Protein AF-A0A8S3FIZ2-F1 (afdb_monomer)

Secondary structure (DSSP, 8-state):
-------------------------------HHHHHHHHHHGGGTT-TTSTTHHHHHHHHHHHHHHHHHHHHT------SSSTTTTS----TT-TT-TTT-

pLDDT: mean 83.31, std 17.03, range [41.78, 97.31]

InterPro domains:
  IPR029063 S-adenosyl-L-methionine-dependent methyltransferase superfamily [G3DSA:3.40.50.150] (16-101)
  IPR029063 S-adenosyl-L-methionine-dependent methyltransferase superfamily [SSF53335] (24-100)

Mean predicted aligned error: 12.45 Å

Radius of gyration: 24.21 Å; Cα contacts (8 Å, |Δi|>4): 35; chains: 1; bounding box: 73×24×52 Å

Solvent-accessible surface area (backbone atoms only — not comparable to full-atom values): 7037 Å² total; per-residue (Å²): 141,86,86,81,84,80,78,79,79,72,84,75,78,80,76,74,84,74,81,79,78,75,82,79,75,90,69,77,93,72,57,69,70,60,54,52,53,52,61,75,48,50,89,42,51,83,34,70,88,46,97,34,21,67,64,55,60,44,44,78,55,50,51,58,52,54,40,52,60,52,44,77,78,44,95,67,81,92,38,90,89,52,63,62,74,92,57,94,78,85,72,88,83,48,82,82,33,84,89,79,115

Organism: NCBI:txid392030

Foldseek 3Di:
DDDDDPPPPDDDPDDDPPPPPDPDDPDDPDDPVVVVVLVVCLVCCPVCPDPCVVVLVCLVPVLVVVLVVVVVVDPDDQDPVQSCVVDDDDDDPCRNVSNPD

Sequence (101 aa):
MSILSYRFFRCIPRLRSITLSSRQSSTSSIDPAEINRFRQLSSAWWNETGEYAALHSLNQLRIPFIREQLLQSSSKTNDPIKPLKDFQLLDIGCGGGILTE

Nearest PDB structures (foldseek):
  5dpm-assembly1_A  TM=8.953E-01  e=1.069E-01  Escherichia coli HS

Structure (mmCIF, N/CA/C/O backbone):
data_AF-A0A8S3FIZ2-F1
#
_entry.id   AF-A0A8S3FIZ2-F1
#
loop_
_atom_site.group_PDB
_atom_site.id
_atom_site.type_symbol
_atom_site.label_atom_id
_atom_site.label_alt_id
_atom_site.label_comp_id
_atom_site.label_asym_id
_atom_site.label_entity_id
_atom_site.label_seq_id
_atom_site.pdbx_PDB_ins_code
_atom_site.Cartn_x
_atom_site.Cartn_y
_atom_site.Cartn_z
_atom_site.occupancy
_atom_site.B_iso_or_equiv
_atom_site.auth_seq_id
_atom_site.auth_comp_id
_atom_site.auth_asym_id
_atom_site.auth_atom_id
_atom_site.pdbx_PDB_model_num
ATOM 1 N N . MET A 1 1 ? -56.774 -1.588 33.282 1.00 46.12 1 MET A N 1
ATOM 2 C CA . MET A 1 1 ? -57.438 -0.856 32.183 1.00 46.12 1 MET A CA 1
ATOM 3 C C . MET A 1 1 ? -56.985 0.593 32.230 1.00 46.12 1 MET A C 1
ATOM 5 O O . MET A 1 1 ? -57.406 1.291 33.135 1.00 46.12 1 MET A O 1
ATOM 9 N N . SER A 1 2 ? -56.103 1.031 31.334 1.00 41.78 2 SER A N 1
ATOM 10 C CA . SER A 1 2 ? -56.228 2.333 30.665 1.00 41.78 2 SER A CA 1
ATOM 11 C C . SER A 1 2 ? -55.104 2.470 29.646 1.00 41.78 2 SER A C 1
ATOM 13 O O . SER A 1 2 ? -53.948 2.154 29.913 1.00 41.78 2 SER A O 1
ATOM 15 N N . ILE A 1 3 ? -55.509 2.865 28.453 1.00 52.66 3 ILE A N 1
ATOM 16 C CA . ILE A 1 3 ? -54.741 2.946 27.222 1.00 52.66 3 ILE A CA 1
ATOM 17 C C . ILE A 1 3 ? -54.314 4.406 27.099 1.00 52.66 3 ILE A C 1
ATOM 19 O O . ILE A 1 3 ? -55.178 5.276 27.109 1.00 52.66 3 ILE A O 1
ATOM 23 N N . LEU A 1 4 ? -53.025 4.689 26.929 1.00 43.16 4 LEU A N 1
ATOM 24 C CA . LEU A 1 4 ? -52.581 5.979 26.394 1.00 43.16 4 LEU A CA 1
ATOM 25 C C . LEU A 1 4 ? -51.608 5.727 25.246 1.00 43.16 4 LEU A C 1
ATOM 27 O O . LEU A 1 4 ? -50.392 5.645 25.376 1.00 43.16 4 LEU A O 1
ATOM 31 N N . SER A 1 5 ? -52.250 5.542 24.095 1.00 54.47 5 SER A N 1
ATOM 32 C CA . SER A 1 5 ? -51.688 5.564 22.757 1.00 54.47 5 SER A CA 1
ATOM 33 C C . SER A 1 5 ? -51.075 6.939 22.481 1.00 54.47 5 SER A C 1
ATOM 35 O O . S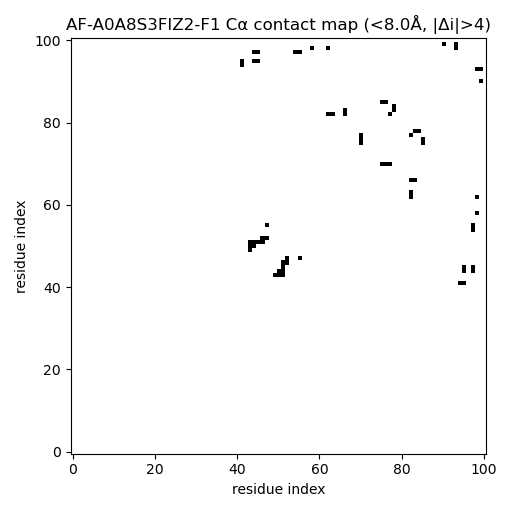ER A 1 5 ? -51.794 7.883 22.161 1.00 54.47 5 SER A O 1
ATOM 37 N N . TYR A 1 6 ? -49.749 7.035 22.507 1.00 42.97 6 TYR A N 1
ATOM 38 C CA . TYR A 1 6 ? -49.030 8.126 21.855 1.00 42.97 6 TYR A CA 1
ATOM 39 C C . TYR A 1 6 ? -48.580 7.667 20.468 1.00 42.97 6 TYR A C 1
ATOM 41 O O . TYR A 1 6 ? -47.439 7.275 20.238 1.00 42.97 6 TYR A O 1
ATOM 49 N N . ARG A 1 7 ? -49.515 7.711 19.513 1.00 52.88 7 ARG A N 1
ATOM 50 C CA . ARG A 1 7 ? -49.179 7.704 18.087 1.00 52.88 7 ARG A CA 1
ATOM 51 C C . ARG A 1 7 ? -48.574 9.061 17.746 1.00 52.88 7 ARG A C 1
ATOM 53 O O . ARG A 1 7 ? -49.286 10.023 17.473 1.00 52.88 7 ARG A O 1
ATOM 60 N N . PHE A 1 8 ? -47.249 9.124 17.746 1.00 44.72 8 PHE A N 1
ATOM 61 C CA . PHE A 1 8 ? -46.507 10.200 17.104 1.00 44.72 8 PHE A CA 1
ATOM 62 C C . PHE A 1 8 ? -46.708 10.080 15.583 1.00 44.72 8 PHE A C 1
ATOM 64 O O . PHE A 1 8 ? -45.948 9.410 14.887 1.00 44.72 8 PHE A O 1
ATOM 71 N N . PHE A 1 9 ? -47.755 10.708 15.046 1.00 50.06 9 PHE A N 1
ATOM 72 C CA . PHE A 1 9 ? -47.824 10.996 13.614 1.00 50.06 9 PHE A CA 1
ATOM 73 C C . PHE A 1 9 ? -46.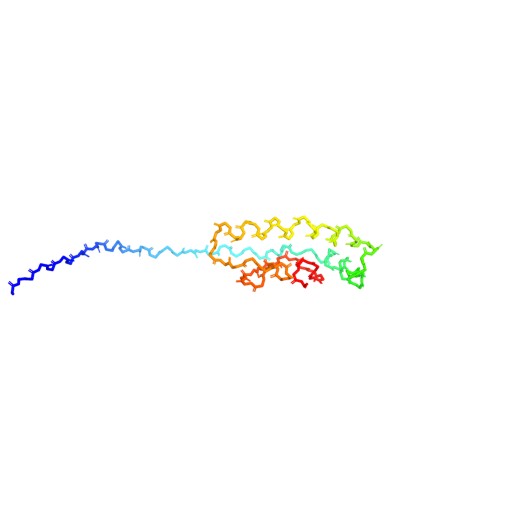803 12.094 13.310 1.00 50.06 9 PHE A C 1
ATOM 75 O O . PHE A 1 9 ? -47.104 13.285 13.308 1.00 50.06 9 PHE A O 1
ATOM 82 N N . ARG A 1 10 ? -45.554 11.689 13.072 1.00 46.47 10 ARG A N 1
ATOM 83 C CA . ARG A 1 10 ? -44.583 12.544 12.395 1.00 46.47 10 ARG A CA 1
ATOM 84 C C . ARG A 1 10 ? -45.056 12.702 10.952 1.00 46.47 10 ARG A C 1
ATOM 86 O O . ARG A 1 10 ? -45.092 11.736 10.197 1.00 46.47 10 ARG A O 1
ATOM 93 N N . CYS A 1 11 ? -45.442 13.922 10.596 1.00 45.28 11 CYS A N 1
ATOM 94 C CA . CYS A 1 11 ? -45.637 14.353 9.219 1.00 45.28 11 CYS A CA 1
ATOM 95 C C . CYS A 1 11 ? -44.369 14.001 8.420 1.00 45.28 11 CYS A C 1
ATOM 97 O O . CYS A 1 11 ? -43.305 14.562 8.678 1.00 45.28 11 CYS A O 1
ATOM 99 N N . ILE A 1 12 ? -44.455 13.022 7.516 1.00 58.06 12 ILE A N 1
ATOM 100 C CA . ILE A 1 12 ? -43.380 12.706 6.571 1.00 58.06 12 ILE A CA 1
ATOM 101 C C . ILE A 1 12 ?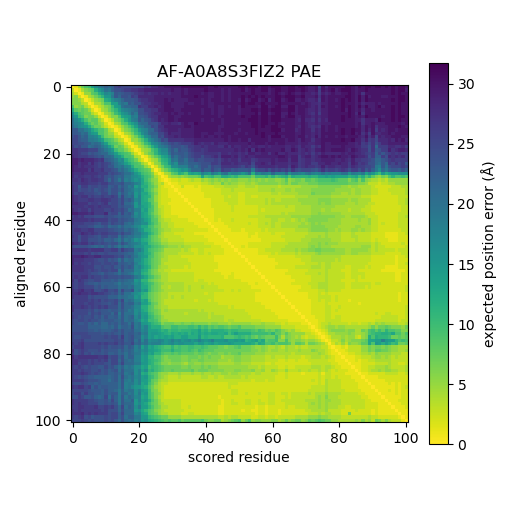 -43.510 13.734 5.442 1.00 58.06 12 ILE A C 1
ATOM 103 O O . ILE A 1 12 ? -44.497 13.675 4.703 1.00 58.06 12 ILE A O 1
ATOM 107 N N . PRO A 1 13 ? -42.577 14.688 5.274 1.00 53.12 13 PRO A N 1
ATOM 108 C CA . PRO A 1 13 ? -42.621 15.553 4.112 1.00 53.12 13 PRO A CA 1
ATOM 109 C C . PRO A 1 13 ? -42.376 14.681 2.879 1.00 53.12 13 PRO A C 1
ATOM 111 O O . PRO A 1 13 ? -41.394 13.943 2.797 1.00 53.12 13 PRO A O 1
ATOM 114 N N . ARG A 1 14 ? -43.307 14.740 1.926 1.00 61.91 14 ARG A N 1
ATOM 115 C CA . ARG A 1 14 ? -43.200 14.105 0.611 1.00 61.91 14 ARG A CA 1
ATOM 116 C C . ARG A 1 14 ? -41.910 14.591 -0.049 1.00 61.91 14 ARG A C 1
ATOM 118 O O . ARG A 1 14 ? -41.849 15.731 -0.508 1.00 61.91 14 ARG A O 1
ATOM 125 N N . LEU A 1 15 ? -40.882 13.742 -0.070 1.00 62.69 15 LEU A N 1
ATOM 126 C CA . LEU A 1 15 ? -39.636 14.017 -0.777 1.00 62.69 15 LEU A CA 1
ATOM 127 C C . LEU A 1 15 ? -39.983 14.264 -2.249 1.00 62.69 15 LEU A C 1
ATOM 129 O O . LEU A 1 15 ? -40.493 13.380 -2.939 1.00 62.69 15 LEU A O 1
ATOM 133 N N . ARG A 1 16 ? -39.756 15.494 -2.722 1.00 56.78 16 ARG A N 1
ATOM 134 C CA . ARG A 1 16 ? -39.733 15.776 -4.158 1.00 56.78 16 ARG A CA 1
ATOM 135 C C . ARG A 1 16 ? -38.613 14.925 -4.745 1.00 56.78 16 ARG A C 1
ATOM 137 O O . ARG A 1 16 ? -37.485 15.000 -4.267 1.00 56.78 16 ARG A O 1
ATOM 144 N N . SER A 1 17 ? -38.935 14.110 -5.747 1.00 62.97 17 SER A N 1
ATOM 145 C CA . SER A 1 17 ? -37.928 13.413 -6.541 1.00 62.97 17 SER A CA 1
ATOM 146 C C . SER A 1 17 ? -37.034 14.474 -7.179 1.00 62.97 17 SER A C 1
ATOM 148 O O . SER A 1 17 ? -37.460 15.208 -8.069 1.00 62.97 17 SER A O 1
ATOM 150 N N . ILE A 1 18 ? -35.828 14.633 -6.637 1.00 65.56 18 ILE A N 1
ATOM 151 C CA . ILE A 1 18 ? -34.775 15.405 -7.278 1.00 65.56 18 ILE A CA 1
ATOM 152 C C . ILE A 1 18 ? -34.206 14.460 -8.327 1.00 65.56 18 ILE A C 1
ATOM 154 O O . ILE A 1 18 ? -33.496 13.512 -7.992 1.00 65.56 18 ILE A O 1
ATOM 158 N N . THR A 1 19 ? -34.553 14.681 -9.591 1.00 62.94 19 THR A N 1
ATOM 159 C CA . THR A 1 19 ? -33.893 14.009 -10.708 1.00 62.94 19 THR A CA 1
ATOM 160 C C . THR A 1 19 ? -32.454 14.520 -10.750 1.00 62.94 19 THR A C 1
ATOM 162 O O . THR A 1 19 ? -32.163 15.564 -11.331 1.00 62.94 19 THR A O 1
ATOM 165 N N . LEU A 1 20 ? -31.548 13.826 -10.060 1.00 64.62 20 LEU A N 1
ATOM 166 C CA . LEU A 1 20 ? -30.111 14.049 -10.170 1.00 64.62 20 LEU A CA 1
ATOM 167 C C . LEU A 1 20 ? -29.696 13.637 -11.583 1.00 64.62 20 LEU A C 1
ATOM 169 O O . LEU A 1 20 ? -29.432 12.470 -11.854 1.00 64.62 20 LEU A O 1
ATOM 173 N N . SER A 1 21 ? -29.673 14.600 -12.502 1.00 65.06 21 SER A N 1
ATOM 174 C CA . SER A 1 21 ? -29.014 14.423 -13.791 1.00 65.06 21 SER A CA 1
ATOM 175 C C . SER A 1 21 ? -27.517 14.305 -13.523 1.00 65.06 21 SER A C 1
ATOM 177 O O . SER A 1 21 ? -26.833 15.313 -13.335 1.00 65.06 21 SER A O 1
ATOM 179 N N . SER A 1 22 ? -27.004 13.076 -13.467 1.00 68.38 22 SER A N 1
ATOM 180 C CA . SER A 1 22 ? -25.571 12.823 -13.368 1.00 68.38 22 SER A CA 1
ATOM 181 C C . SER A 1 22 ? -24.885 13.420 -14.595 1.00 68.38 22 SER A C 1
ATOM 183 O O . SER A 1 22 ? -25.073 12.938 -15.712 1.00 68.38 22 SER A O 1
ATOM 185 N N . ARG A 1 23 ? -24.083 14.473 -14.412 1.00 62.22 23 ARG A N 1
ATOM 186 C CA . ARG A 1 23 ? -23.093 14.848 -15.425 1.00 62.22 23 ARG A CA 1
ATOM 187 C C . ARG A 1 23 ? -22.067 13.728 -15.471 1.00 62.22 23 ARG A C 1
ATOM 189 O O . ARG A 1 23 ? -21.235 13.612 -14.578 1.00 62.22 23 ARG A O 1
ATOM 196 N N . GLN A 1 24 ? -22.160 12.887 -16.488 1.00 65.38 24 GLN A N 1
ATOM 197 C CA . GLN A 1 24 ? -21.169 11.859 -16.743 1.00 65.38 24 GLN A CA 1
ATOM 198 C C . GLN A 1 24 ? -20.025 12.521 -17.518 1.00 65.38 24 GLN A C 1
ATOM 200 O O . GLN A 1 24 ? -20.143 12.797 -18.709 1.00 65.38 24 GLN A O 1
ATOM 205 N N . SER A 1 25 ? -18.941 12.866 -16.822 1.00 63.34 25 SER A N 1
ATOM 206 C CA . SER A 1 25 ? -17.700 13.293 -17.466 1.00 63.34 25 SER A CA 1
ATOM 207 C C . SER A 1 25 ? -17.078 12.083 -18.162 1.00 63.34 25 SER A C 1
ATOM 209 O O . SER A 1 25 ? -16.664 11.134 -17.503 1.00 63.34 25 SER A O 1
ATOM 211 N N . SER A 1 26 ? -17.021 12.101 -19.492 1.00 66.56 26 SER A N 1
ATOM 212 C CA . SER A 1 26 ? -16.474 11.019 -20.322 1.00 66.56 26 SER A CA 1
ATOM 213 C C . SER A 1 26 ? -14.939 11.007 -20.401 1.00 66.56 26 SER A C 1
ATOM 215 O O . SER A 1 26 ? -14.371 10.313 -21.240 1.00 66.56 26 SER A O 1
ATOM 217 N N . THR A 1 27 ? -14.252 11.788 -19.566 1.00 78.94 27 THR A N 1
ATOM 218 C CA . THR A 1 27 ? -12.788 11.858 -19.510 1.00 78.94 27 THR A CA 1
ATOM 219 C C . THR A 1 27 ? -12.272 10.984 -18.375 1.00 78.94 27 THR A C 1
ATOM 221 O O . THR A 1 27 ? -12.589 11.226 -17.211 1.00 78.94 27 THR A O 1
ATOM 224 N N . SER A 1 28 ? -11.478 9.973 -18.720 1.00 84.94 28 SER A N 1
ATOM 225 C CA . SER A 1 28 ? -10.792 9.130 -17.741 1.00 84.94 28 SER A CA 1
ATOM 226 C C . SER A 1 28 ? -9.789 9.954 -16.928 1.00 84.94 28 SER A C 1
ATOM 228 O O . SER A 1 28 ? -9.047 10.748 -17.500 1.00 84.94 28 SER A O 1
ATOM 230 N N . SER A 1 29 ? -9.736 9.745 -15.611 1.00 89.62 29 SER A N 1
ATOM 231 C CA . SER A 1 29 ? -8.709 10.314 -14.724 1.00 89.62 29 SER A CA 1
ATOM 232 C C . SER A 1 29 ? -7.423 9.479 -14.685 1.00 89.62 29 SER A C 1
ATOM 234 O O . SER A 1 29 ? -6.585 9.684 -13.814 1.00 89.62 29 SER A O 1
ATOM 236 N N . ILE A 1 30 ? -7.300 8.485 -15.567 1.00 91.69 30 ILE A N 1
ATOM 237 C CA . ILE A 1 30 ? -6.184 7.540 -15.602 1.00 91.69 30 ILE A CA 1
ATOM 238 C C . ILE A 1 30 ? -5.138 8.012 -16.612 1.00 91.69 30 ILE A C 1
ATOM 240 O O . ILE A 1 30 ? -5.466 8.184 -17.787 1.00 91.69 30 ILE A O 1
ATOM 244 N N . ASP A 1 31 ? -3.881 8.112 -16.174 1.00 94.88 31 ASP A N 1
ATOM 245 C CA . ASP A 1 31 ? -2.717 8.271 -17.048 1.00 94.88 31 ASP A CA 1
ATOM 246 C C . ASP A 1 31 ? -2.101 6.892 -17.394 1.00 94.88 31 ASP A C 1
ATOM 248 O O . ASP A 1 31 ? -1.556 6.206 -16.519 1.00 94.88 31 ASP A O 1
ATOM 252 N N . PRO A 1 32 ? -2.151 6.452 -18.668 1.00 95.19 32 PRO A N 1
ATOM 253 C CA . PRO A 1 32 ? -1.545 5.191 -19.091 1.00 95.19 32 PRO A CA 1
ATOM 254 C C . PRO A 1 32 ? -0.024 5.119 -18.881 1.00 95.19 32 PRO A C 1
ATOM 256 O O . PRO A 1 32 ? 0.501 4.025 -18.654 1.00 95.19 32 PRO A O 1
ATOM 259 N N . ALA A 1 33 ? 0.691 6.246 -18.961 1.00 96.56 33 ALA A N 1
ATOM 260 C CA . ALA A 1 33 ? 2.140 6.281 -18.780 1.00 96.56 33 ALA A CA 1
ATOM 261 C C . ALA A 1 33 ? 2.519 5.990 -17.322 1.00 96.56 33 ALA A C 1
ATOM 263 O O . ALA A 1 33 ? 3.452 5.224 -17.062 1.00 96.56 33 ALA A O 1
ATOM 264 N N . GLU A 1 34 ? 1.746 6.529 -16.379 1.00 95.19 34 GLU A N 1
ATOM 265 C CA . GLU A 1 34 ? 1.901 6.269 -14.950 1.00 95.19 34 GLU A CA 1
ATOM 266 C C . GLU A 1 34 ? 1.647 4.791 -14.621 1.00 95.19 34 GLU A C 1
ATOM 268 O O . GLU A 1 34 ? 2.486 4.143 -13.988 1.00 95.19 34 GLU A O 1
ATOM 273 N N . ILE A 1 35 ? 0.554 4.213 -15.137 1.00 95.25 35 ILE A N 1
ATOM 274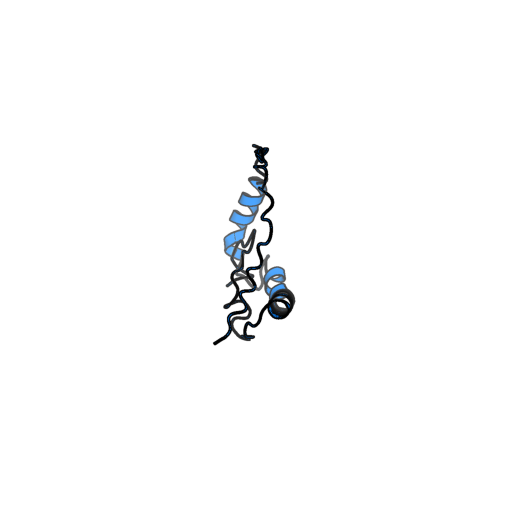 C CA . ILE A 1 35 ? 0.265 2.780 -14.964 1.00 95.25 35 ILE A CA 1
ATOM 275 C C . ILE A 1 35 ? 1.421 1.926 -15.484 1.00 95.25 35 ILE A C 1
ATOM 277 O O . ILE A 1 35 ? 1.838 0.973 -14.823 1.00 95.25 35 ILE A O 1
ATOM 281 N N . ASN A 1 36 ? 1.943 2.243 -16.671 1.00 96.88 36 ASN A N 1
ATOM 282 C CA . ASN A 1 36 ? 3.030 1.469 -17.254 1.00 96.88 36 ASN A CA 1
ATOM 283 C C . ASN A 1 36 ? 4.317 1.566 -16.421 1.00 96.88 36 ASN A C 1
ATOM 285 O O . ASN A 1 36 ? 4.978 0.550 -16.208 1.00 96.88 36 ASN A O 1
ATOM 289 N N . ARG A 1 37 ? 4.639 2.753 -15.891 1.00 94.38 37 ARG A N 1
ATOM 290 C CA . ARG A 1 37 ? 5.779 2.953 -14.987 1.00 94.38 37 ARG A CA 1
ATOM 291 C C . ARG A 1 37 ? 5.670 2.065 -13.746 1.00 94.38 37 ARG A C 1
ATOM 293 O O . ARG A 1 37 ? 6.611 1.340 -13.438 1.00 94.38 37 ARG A O 1
ATOM 300 N N . PHE A 1 38 ? 4.529 2.076 -13.056 1.00 94.88 38 PHE A N 1
ATOM 301 C CA . PHE A 1 38 ? 4.350 1.247 -11.859 1.00 94.88 38 PHE A CA 1
ATOM 302 C C . PHE A 1 38 ? 4.304 -0.248 -12.175 1.00 94.88 38 PHE A C 1
ATOM 304 O O . PHE A 1 38 ? 4.829 -1.045 -11.402 1.00 94.88 38 PHE A O 1
ATOM 311 N N . ARG A 1 39 ? 3.761 -0.638 -13.334 1.00 95.56 39 ARG A N 1
ATOM 312 C CA . ARG A 1 39 ? 3.793 -2.031 -13.801 1.00 95.56 39 ARG A CA 1
ATOM 313 C C . ARG A 1 39 ? 5.220 -2.534 -14.024 1.00 95.56 39 ARG A C 1
ATOM 315 O O . ARG A 1 39 ? 5.508 -3.676 -13.700 1.00 95.56 39 ARG A O 1
ATOM 322 N N . GLN A 1 40 ? 6.114 -1.709 -14.563 1.00 96.75 40 GLN A N 1
ATOM 323 C CA . GLN A 1 40 ? 7.514 -2.100 -14.773 1.00 96.75 40 GLN A CA 1
ATOM 324 C C . GLN A 1 40 ? 8.275 -2.300 -13.456 1.00 96.75 40 GLN A C 1
ATOM 326 O O . GLN A 1 40 ? 9.192 -3.113 -13.398 1.00 96.75 40 GLN A O 1
ATOM 331 N N . LEU A 1 41 ? 7.885 -1.580 -12.402 1.00 94.19 41 LEU A N 1
ATOM 332 C CA . LEU A 1 41 ? 8.530 -1.628 -11.088 1.00 94.19 41 LEU A CA 1
ATOM 333 C C . LEU A 1 41 ? 7.856 -2.606 -10.111 1.00 94.19 41 LEU A C 1
ATOM 335 O O . LEU A 1 41 ? 8.366 -2.815 -9.011 1.00 94.19 41 LEU A O 1
ATOM 339 N N . SER A 1 42 ? 6.729 -3.222 -10.485 1.00 95.44 42 SER A N 1
ATOM 340 C CA . SER A 1 42 ? 5.881 -3.972 -9.550 1.00 95.44 42 SER A CA 1
ATOM 341 C C . SER A 1 42 ? 6.571 -5.185 -8.928 1.00 95.44 42 SER A C 1
ATOM 343 O O . SER A 1 42 ? 6.265 -5.552 -7.797 1.00 95.44 42 SER A O 1
ATOM 345 N N . SER A 1 43 ? 7.537 -5.796 -9.623 1.00 96.31 43 SER A N 1
ATOM 346 C CA . SER A 1 43 ? 8.323 -6.913 -9.081 1.00 96.31 43 SER A CA 1
ATOM 347 C C . SER A 1 43 ? 9.176 -6.517 -7.872 1.00 96.31 43 SER A C 1
ATOM 349 O O . SER A 1 43 ? 9.575 -7.385 -7.103 1.00 96.31 43 SER A O 1
ATOM 351 N N . ALA A 1 44 ? 9.462 -5.225 -7.695 1.00 95.88 44 ALA A N 1
ATOM 352 C CA . ALA A 1 44 ? 10.244 -4.708 -6.579 1.00 95.88 44 ALA A CA 1
ATOM 353 C C . ALA A 1 44 ? 9.386 -4.273 -5.379 1.00 95.88 44 ALA A C 1
ATOM 355 O O . ALA A 1 44 ? 9.957 -3.880 -4.364 1.00 95.88 44 ALA A O 1
ATOM 356 N N . TRP A 1 45 ? 8.046 -4.332 -5.462 1.00 96.50 45 TRP A N 1
ATOM 357 C CA . TRP A 1 45 ? 7.164 -3.820 -4.403 1.00 96.50 45 TRP A CA 1
ATOM 358 C C . TRP A 1 45 ? 7.472 -4.402 -3.029 1.00 96.50 45 TRP A C 1
ATOM 360 O O . TRP A 1 45 ? 7.490 -3.652 -2.066 1.00 96.50 45 TRP A O 1
ATOM 370 N N . TRP A 1 46 ? 7.779 -5.694 -2.941 1.00 96.69 46 TRP A N 1
ATOM 371 C CA . TRP A 1 46 ? 8.049 -6.386 -1.676 1.00 96.69 46 TRP A CA 1
ATOM 372 C C . TRP A 1 46 ? 9.540 -6.525 -1.341 1.00 96.69 46 TRP A C 1
ATOM 374 O O . TRP A 1 46 ? 9.908 -7.266 -0.437 1.00 96.69 46 TRP A O 1
ATOM 384 N N . ASN A 1 47 ? 10.417 -5.803 -2.045 1.00 97.06 47 ASN A N 1
ATOM 385 C CA . ASN A 1 47 ? 11.813 -5.696 -1.639 1.00 97.06 47 ASN A CA 1
ATOM 386 C C . ASN A 1 47 ? 11.967 -4.600 -0.570 1.00 97.06 47 ASN A C 1
ATOM 388 O O . ASN A 1 47 ? 12.018 -3.412 -0.894 1.00 97.06 47 ASN A O 1
ATOM 392 N N . GLU A 1 48 ? 12.082 -5.005 0.696 1.00 95.62 48 GLU A N 1
ATOM 393 C CA . GLU A 1 48 ? 12.194 -4.104 1.855 1.00 95.62 48 GLU A CA 1
ATOM 394 C C . GLU A 1 48 ? 13.438 -3.203 1.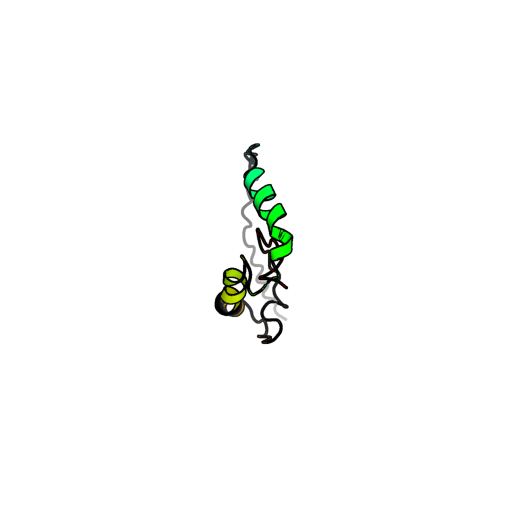840 1.00 95.62 48 GLU A C 1
ATOM 396 O O . GLU A 1 48 ? 13.455 -2.182 2.522 1.00 95.62 48 GLU A O 1
ATOM 401 N N . THR A 1 49 ? 14.467 -3.542 1.058 1.00 96.56 49 THR A N 1
ATOM 402 C CA . THR A 1 49 ? 15.693 -2.736 0.912 1.00 96.56 49 THR A CA 1
ATOM 403 C C . THR A 1 49 ? 15.816 -2.067 -0.461 1.00 96.56 49 THR A C 1
ATOM 405 O O . THR A 1 49 ? 16.836 -1.446 -0.754 1.00 96.56 49 THR A O 1
ATOM 408 N N . GLY A 1 50 ? 14.788 -2.184 -1.309 1.00 95.19 50 GLY A N 1
ATOM 409 C CA . GLY A 1 50 ? 14.766 -1.645 -2.670 1.00 95.19 50 GLY A CA 1
ATOM 410 C C . GLY A 1 50 ? 14.066 -0.288 -2.804 1.00 95.19 50 GLY A C 1
ATOM 411 O O . GLY A 1 50 ? 13.873 0.445 -1.838 1.00 95.19 50 GLY A O 1
ATOM 412 N N . GLU A 1 51 ? 13.6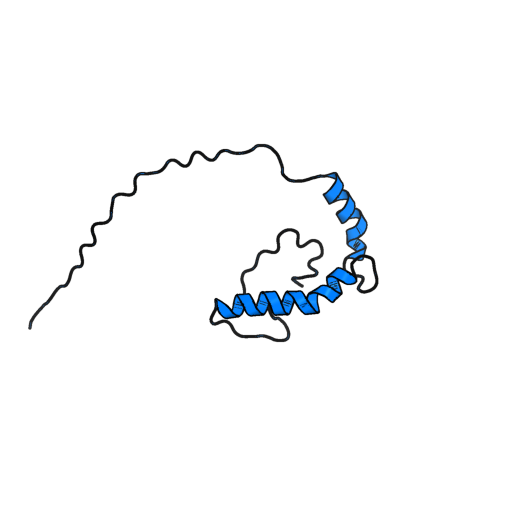18 0.018 -4.025 1.00 94.75 51 GLU A N 1
ATOM 413 C CA . GLU A 1 51 ? 12.970 1.291 -4.405 1.00 94.75 51 GLU A CA 1
ATOM 414 C C . GLU A 1 51 ? 11.745 1.661 -3.543 1.00 94.75 51 GLU A C 1
ATOM 416 O O . GLU A 1 51 ? 11.402 2.835 -3.409 1.00 94.75 51 GLU A O 1
ATOM 421 N N . TYR A 1 52 ? 11.086 0.668 -2.936 1.00 96.06 52 TYR A N 1
ATOM 422 C CA . TYR A 1 52 ? 9.898 0.846 -2.096 1.00 96.06 52 TYR A CA 1
ATOM 423 C C . TYR A 1 52 ? 10.178 0.707 -0.588 1.00 96.06 52 TYR A C 1
ATOM 425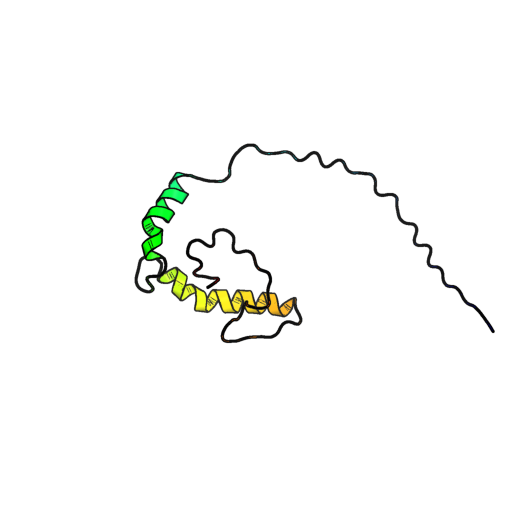 O O . TYR A 1 52 ? 9.240 0.734 0.207 1.00 96.06 52 TYR A O 1
ATOM 433 N N . ALA A 1 53 ? 11.445 0.624 -0.160 1.00 96.88 53 ALA A N 1
ATOM 434 C CA . ALA A 1 53 ? 11.844 0.497 1.250 1.00 96.88 53 ALA A CA 1
ATOM 435 C C . ALA A 1 53 ? 11.233 1.579 2.158 1.00 96.88 53 ALA A C 1
ATOM 437 O O . ALA A 1 53 ? 10.756 1.304 3.263 1.00 96.88 53 ALA A O 1
ATOM 438 N N . ALA A 1 54 ? 11.190 2.823 1.669 1.00 96.75 54 ALA A N 1
ATOM 439 C CA . ALA A 1 54 ? 10.574 3.932 2.388 1.00 96.75 54 ALA A CA 1
ATOM 440 C C . ALA A 1 54 ? 9.066 3.712 2.612 1.00 96.75 54 ALA A C 1
ATOM 442 O O . ALA A 1 54 ? 8.553 4.033 3.683 1.00 96.75 54 ALA A O 1
ATOM 443 N N . LEU A 1 55 ? 8.363 3.123 1.637 1.00 96.06 55 LEU A N 1
ATOM 444 C CA . LEU A 1 55 ?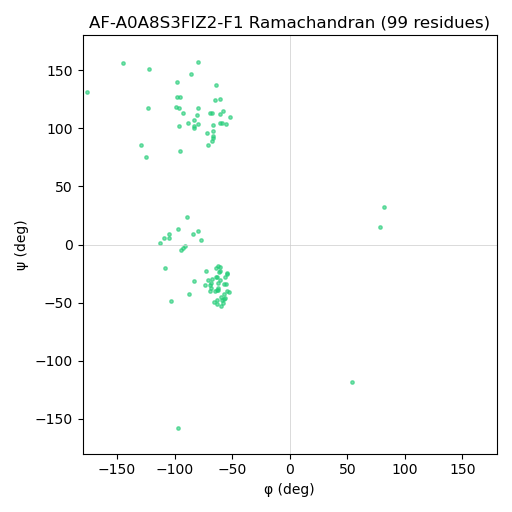 6.932 2.827 1.734 1.00 96.06 55 LEU A CA 1
ATOM 445 C C . LEU A 1 55 ? 6.649 1.723 2.764 1.00 96.06 55 LEU A C 1
ATOM 447 O O . LEU A 1 55 ? 5.679 1.837 3.514 1.00 96.06 55 LEU A O 1
ATOM 451 N N . HIS A 1 56 ? 7.523 0.714 2.850 1.00 97.31 56 HIS A N 1
ATOM 452 C CA . HIS A 1 56 ? 7.481 -0.311 3.903 1.00 97.31 56 HIS A CA 1
ATOM 453 C C . HIS A 1 56 ? 7.710 0.291 5.282 1.00 97.31 56 HIS A C 1
ATOM 455 O O . HIS A 1 56 ? 6.901 0.107 6.186 1.00 97.31 56 HIS A O 1
ATOM 461 N N . SER A 1 57 ? 8.775 1.077 5.440 1.00 96.62 57 SER A N 1
ATOM 462 C CA . SER A 1 57 ? 9.116 1.688 6.731 1.00 96.62 57 SER A CA 1
ATOM 463 C C . SER A 1 57 ? 8.021 2.644 7.217 1.00 96.62 57 SER A C 1
ATOM 465 O O . SER A 1 57 ? 7.728 2.708 8.411 1.00 96.62 57 SER A O 1
ATOM 467 N N . LEU A 1 58 ? 7.334 3.326 6.294 1.00 97.06 58 LEU A N 1
ATOM 468 C CA . LEU A 1 58 ? 6.216 4.209 6.615 1.00 97.06 58 LEU A CA 1
ATOM 469 C C . LEU A 1 58 ? 5.038 3.476 7.284 1.00 97.06 58 LEU A C 1
ATOM 471 O O . LEU A 1 58 ? 4.292 4.112 8.034 1.00 97.06 58 LEU A O 1
ATOM 475 N N . ASN A 1 59 ? 4.879 2.157 7.090 1.00 95.31 59 ASN A N 1
ATOM 476 C CA . ASN A 1 59 ? 3.848 1.355 7.769 1.00 95.31 59 ASN A CA 1
ATOM 477 C C . ASN A 1 59 ? 3.918 1.463 9.292 1.00 95.31 59 ASN A C 1
ATOM 479 O O . ASN A 1 59 ? 2.869 1.505 9.936 1.00 95.31 59 ASN A O 1
ATOM 483 N N . GLN A 1 60 ? 5.122 1.598 9.855 1.00 94.00 60 GLN A N 1
ATOM 484 C CA . GLN A 1 60 ? 5.325 1.756 11.297 1.00 94.00 60 GLN A CA 1
ATOM 485 C C . GLN A 1 60 ? 4.642 3.012 11.856 1.00 94.00 60 GLN A C 1
ATOM 487 O O . GLN A 1 60 ? 4.328 3.059 13.042 1.00 94.00 60 GLN A O 1
ATOM 492 N N . LEU A 1 61 ? 4.376 4.013 11.010 1.00 95.75 61 LEU A N 1
ATOM 493 C CA . LEU A 1 61 ? 3.700 5.255 11.383 1.00 95.75 61 LEU A CA 1
ATOM 494 C C . LEU A 1 61 ? 2.240 5.275 10.921 1.00 95.75 61 LEU A C 1
ATOM 496 O O . LEU A 1 61 ? 1.341 5.578 11.709 1.00 95.75 61 LEU A O 1
ATOM 500 N N . ARG A 1 62 ? 1.978 4.935 9.651 1.00 96.19 62 ARG A N 1
ATOM 501 C CA . ARG A 1 62 ? 0.634 5.089 9.071 1.00 96.19 62 ARG A CA 1
ATOM 502 C C . ARG A 1 62 ? -0.368 4.052 9.571 1.00 96.19 62 ARG A C 1
ATOM 504 O O . ARG A 1 62 ? -1.528 4.405 9.757 1.00 96.19 62 ARG A O 1
ATOM 511 N N . ILE A 1 63 ? 0.046 2.807 9.835 1.00 94.69 63 ILE A N 1
ATOM 512 C CA . ILE A 1 63 ? -0.880 1.780 10.340 1.00 94.69 63 ILE A CA 1
ATOM 513 C C . ILE A 1 63 ? -1.388 2.145 11.744 1.00 94.69 63 ILE A C 1
ATOM 515 O O . ILE A 1 63 ? -2.608 2.151 11.932 1.00 94.69 63 ILE A O 1
ATOM 519 N N . PRO A 1 64 ? -0.529 2.512 12.722 1.00 93.38 64 PRO A N 1
ATOM 520 C CA . PRO A 1 64 ? -1.004 2.987 14.020 1.00 93.38 64 PRO A CA 1
ATOM 521 C C . PRO A 1 64 ? -1.923 4.202 13.916 1.00 93.38 64 PRO A C 1
ATOM 523 O O . PRO A 1 64 ? -2.965 4.206 14.567 1.00 93.38 64 PRO A O 1
ATOM 526 N N . PHE A 1 65 ? -1.578 5.175 13.066 1.00 94.88 65 PHE A N 1
ATOM 527 C CA . PHE A 1 65 ? -2.397 6.364 12.842 1.00 94.88 65 PHE A CA 1
ATOM 528 C C . PHE A 1 65 ? -3.798 6.007 12.325 1.00 94.88 65 PHE A C 1
ATOM 530 O O . PHE A 1 65 ? -4.793 6.389 12.936 1.00 94.88 65 PHE A O 1
ATOM 537 N N . ILE A 1 66 ? -3.895 5.224 11.243 1.00 94.31 66 ILE A N 1
ATOM 538 C CA . ILE A 1 66 ? -5.181 4.797 10.668 1.00 94.31 66 ILE A CA 1
ATOM 539 C C . ILE A 1 66 ? -5.995 4.022 11.708 1.00 94.31 66 ILE A C 1
ATOM 541 O O . ILE A 1 66 ? -7.171 4.317 11.922 1.00 94.31 66 ILE A O 1
ATOM 545 N N . ARG A 1 67 ? -5.365 3.057 12.390 1.00 92.75 67 ARG A N 1
ATOM 546 C CA . ARG A 1 67 ? -6.017 2.253 13.429 1.00 92.75 67 ARG A CA 1
ATOM 547 C C . ARG A 1 67 ? -6.599 3.130 14.534 1.00 92.75 67 ARG A C 1
ATOM 549 O O . ARG A 1 67 ? -7.736 2.907 14.937 1.00 92.75 67 ARG A O 1
ATOM 556 N N . GLU A 1 68 ? -5.840 4.099 15.035 1.00 92.69 68 GLU A N 1
ATOM 557 C CA . GLU A 1 68 ? -6.294 4.980 16.112 1.00 92.69 68 GLU A CA 1
ATOM 558 C C . GLU A 1 68 ? -7.555 5.754 15.710 1.00 92.69 68 GLU A C 1
ATOM 560 O O . GLU A 1 68 ? -8.536 5.753 16.452 1.00 92.69 68 GLU A O 1
ATOM 565 N N . GLN A 1 69 ? -7.584 6.318 14.500 1.00 93.75 69 GLN A N 1
ATOM 566 C CA . GLN A 1 69 ? -8.762 7.030 13.985 1.00 93.75 69 GLN A CA 1
ATOM 567 C C . GLN A 1 69 ? -9.984 6.110 13.829 1.00 93.75 69 GLN A C 1
ATOM 569 O O . GLN A 1 69 ? -11.120 6.483 14.135 1.00 93.75 69 GLN A O 1
ATOM 574 N N . LEU A 1 70 ? -9.764 4.874 13.384 1.00 93.19 70 LEU A N 1
ATOM 575 C CA . LEU A 1 70 ? -10.827 3.886 13.228 1.00 93.19 70 LEU A CA 1
ATOM 576 C C . LEU A 1 70 ? -11.395 3.403 14.576 1.00 93.19 70 LEU A C 1
ATOM 578 O O . LEU A 1 70 ? -12.598 3.156 14.694 1.00 93.19 70 LEU A O 1
ATOM 582 N N . LEU A 1 71 ? -10.560 3.298 15.611 1.00 92.31 71 LEU A N 1
ATOM 583 C CA . LEU A 1 71 ? -11.001 2.941 16.962 1.00 92.31 71 LEU A CA 1
ATOM 584 C C . LEU A 1 71 ? -11.791 4.071 17.636 1.00 92.31 71 LEU A C 1
ATOM 586 O O . LEU A 1 71 ? -12.718 3.789 18.385 1.00 92.31 71 LEU A O 1
ATOM 590 N N . GLN A 1 72 ? -11.508 5.342 17.333 1.00 90.94 72 GLN A N 1
ATOM 591 C CA . GLN A 1 72 ? -12.291 6.468 17.871 1.00 90.94 72 GLN A CA 1
ATOM 592 C C . GLN A 1 72 ? -13.755 6.462 17.406 1.00 90.94 72 GLN A C 1
ATOM 594 O O . GLN A 1 72 ? -14.634 6.969 18.099 1.00 90.94 72 GLN A O 1
ATOM 599 N N . SER A 1 73 ? -14.023 5.888 16.232 1.00 87.75 73 SER A N 1
ATOM 600 C CA . SER A 1 73 ? -15.349 5.858 15.606 1.00 87.75 73 SER A CA 1
ATOM 601 C C . SER A 1 73 ? -16.049 4.497 15.705 1.00 87.75 73 SER A C 1
ATOM 603 O O . SER A 1 73 ? -17.130 4.321 15.139 1.00 87.75 73 SER A O 1
ATOM 605 N N . SER A 1 74 ? -15.472 3.521 16.418 1.00 87.38 74 SER A N 1
ATOM 606 C CA . SER A 1 74 ? -16.023 2.165 16.497 1.00 87.38 74 SER A CA 1
ATOM 607 C C . SER A 1 74 ? -15.818 1.502 17.859 1.00 87.38 74 SER A C 1
ATOM 609 O O . SER A 1 74 ? -14.896 1.813 18.597 1.00 87.38 74 SER A O 1
ATOM 611 N N . SER A 1 75 ? -16.662 0.524 18.187 1.00 84.94 75 SER A N 1
ATOM 612 C CA . SER A 1 75 ? -16.488 -0.327 19.378 1.00 84.94 75 SER A CA 1
ATOM 613 C C . SER A 1 75 ? -15.642 -1.579 19.092 1.00 84.94 75 SER A C 1
ATOM 615 O O . SER A 1 75 ? -15.810 -2.599 19.759 1.00 84.94 75 SER A O 1
ATOM 617 N N . LYS A 1 76 ? -14.791 -1.549 18.056 1.00 86.00 76 LYS A N 1
ATOM 618 C CA . LYS A 1 76 ? -13.992 -2.708 17.626 1.00 86.00 76 LYS A CA 1
ATOM 619 C C . LYS A 1 76 ? -12.760 -2.902 18.506 1.00 86.00 76 LYS A C 1
ATOM 621 O O . LYS A 1 76 ? -12.287 -1.981 19.166 1.00 86.00 76 LYS A O 1
ATOM 626 N N . THR A 1 77 ? -12.252 -4.129 18.521 1.00 76.69 77 THR A N 1
ATOM 627 C CA . THR A 1 77 ? -11.120 -4.527 19.360 1.00 76.69 77 THR A CA 1
ATOM 628 C C . THR A 1 77 ? -9.782 -4.223 18.701 1.00 76.69 77 THR A C 1
ATOM 630 O O . THR A 1 77 ? -9.632 -4.329 17.487 1.00 76.69 77 THR A O 1
ATOM 633 N N . ASN A 1 78 ? -8.787 -3.894 19.522 1.00 80.62 78 ASN A N 1
ATOM 634 C CA . ASN A 1 78 ? -7.417 -3.683 19.074 1.00 80.62 78 ASN A CA 1
ATOM 635 C C . ASN A 1 78 ? -6.685 -5.032 18.967 1.00 80.62 78 ASN A C 1
ATOM 637 O O . ASN A 1 78 ? -6.358 -5.638 19.986 1.00 80.62 78 ASN A O 1
ATOM 641 N N . ASP A 1 79 ? -6.433 -5.499 17.744 1.00 86.19 79 ASP A N 1
ATOM 642 C CA . ASP A 1 79 ? -5.572 -6.656 17.481 1.00 86.19 79 ASP A CA 1
ATOM 643 C C . ASP A 1 79 ? -4.155 -6.161 17.127 1.00 86.19 79 ASP A C 1
ATOM 645 O O . ASP A 1 79 ? -3.991 -5.447 16.135 1.00 86.19 79 ASP A O 1
ATOM 649 N N . PRO A 1 80 ? -3.117 -6.485 17.919 1.00 84.12 80 PRO A N 1
ATOM 650 C CA . PRO A 1 80 ? -1.765 -6.001 17.658 1.00 84.12 80 PRO A CA 1
ATOM 651 C C . PRO A 1 80 ? -1.097 -6.673 16.451 1.00 84.12 80 PRO A C 1
ATOM 653 O O . PRO A 1 80 ? -0.176 -6.090 15.889 1.00 84.12 80 PRO A O 1
ATOM 656 N N . ILE A 1 81 ? -1.541 -7.872 16.056 1.00 86.94 81 ILE A N 1
ATOM 657 C CA . ILE A 1 81 ? -0.977 -8.634 14.933 1.00 86.94 81 ILE A CA 1
ATOM 658 C C . ILE A 1 81 ? -1.659 -8.216 13.632 1.00 86.94 81 ILE A C 1
ATOM 660 O O . ILE A 1 81 ? -0.998 -8.038 12.614 1.00 86.94 81 ILE A O 1
ATOM 664 N N . LYS A 1 82 ? -2.986 -8.045 13.661 1.00 88.38 82 LYS A N 1
ATOM 665 C CA . LYS A 1 82 ? -3.784 -7.636 12.497 1.00 88.38 82 LYS A CA 1
ATOM 666 C C . LYS A 1 82 ? -4.612 -6.386 12.809 1.00 88.38 82 LYS A C 1
ATOM 668 O O . LYS A 1 82 ? -5.832 -6.481 12.962 1.00 88.38 82 LYS A O 1
ATOM 673 N N . PRO A 1 83 ? -3.975 -5.204 12.863 1.00 88.56 83 PRO A N 1
ATOM 674 C CA . PRO A 1 83 ? -4.573 -3.965 13.370 1.00 88.56 83 PRO A CA 1
ATOM 675 C C . PRO A 1 83 ? -5.819 -3.485 12.623 1.00 88.56 83 PRO A C 1
ATOM 677 O O . PRO A 1 83 ? -6.584 -2.696 13.174 1.00 88.56 83 PRO A O 1
ATOM 680 N N . LEU A 1 84 ? -6.031 -3.951 11.388 1.00 90.56 84 LEU A N 1
ATOM 681 C CA . LEU A 1 84 ? -7.132 -3.525 10.524 1.00 90.56 84 LEU A CA 1
ATOM 682 C C . LEU A 1 84 ? -8.182 -4.624 10.254 1.00 90.56 84 LEU A C 1
ATOM 684 O O . LEU A 1 84 ? -9.151 -4.357 9.548 1.00 90.56 84 LEU A O 1
ATOM 688 N N . LYS A 1 85 ? -8.040 -5.837 10.817 1.00 89.31 85 LYS A N 1
ATOM 689 C CA . LYS A 1 85 ? -8.818 -7.031 10.405 1.00 89.31 85 LYS A CA 1
ATOM 690 C C . LYS A 1 85 ? -10.341 -6.886 10.494 1.00 89.31 85 LYS A C 1
ATOM 692 O O . LYS A 1 85 ? -11.060 -7.470 9.693 1.00 89.31 85 LYS A O 1
ATOM 697 N N . ASP A 1 86 ? -10.829 -6.136 11.479 1.00 89.12 86 ASP A N 1
ATOM 698 C CA . ASP A 1 86 ? -12.262 -6.045 11.762 1.00 89.12 86 ASP A CA 1
ATOM 699 C C . ASP A 1 86 ? -12.914 -4.888 10.996 1.00 89.12 86 ASP A C 1
ATOM 701 O O . ASP A 1 86 ? -14.118 -4.660 11.114 1.00 89.12 86 ASP A O 1
ATOM 705 N N . PHE A 1 87 ? -12.146 -4.124 10.216 1.00 90.62 87 PHE A N 1
ATOM 706 C CA . PHE A 1 87 ? -12.626 -2.981 9.451 1.00 90.62 87 PHE A CA 1
ATOM 707 C C . PHE A 1 87 ? -12.903 -3.350 7.995 1.00 90.62 87 PHE A C 1
ATOM 709 O O . PHE A 1 87 ? -12.147 -4.072 7.357 1.00 90.62 87 PHE A O 1
ATOM 716 N N . GLN A 1 88 ? -13.996 -2.810 7.455 1.00 92.81 88 GLN A N 1
ATOM 717 C CA . GLN A 1 88 ? -14.240 -2.819 6.017 1.00 92.81 88 GLN A CA 1
ATOM 718 C C . GLN A 1 88 ? -13.596 -1.561 5.441 1.00 92.81 88 GLN A C 1
ATOM 720 O O . GLN A 1 88 ? -14.097 -0.459 5.661 1.00 92.81 88 GLN A O 1
ATOM 725 N N . LEU A 1 89 ? -12.455 -1.729 4.775 1.00 92.25 89 LEU A N 1
ATOM 726 C CA . LEU A 1 89 ? -11.633 -0.646 4.240 1.00 92.25 89 LEU A CA 1
ATOM 727 C C . LEU A 1 89 ? -11.445 -0.823 2.732 1.00 92.25 89 LEU A C 1
ATOM 729 O O . LEU A 1 89 ? -11.440 -1.944 2.227 1.00 92.25 89 LEU A O 1
ATOM 733 N N . LEU A 1 90 ? -11.275 0.296 2.030 1.00 95.88 90 LEU A N 1
ATOM 734 C CA . LEU A 1 90 ? -10.926 0.339 0.615 1.00 95.88 90 LEU A CA 1
ATOM 735 C C . LEU A 1 90 ? -9.642 1.152 0.458 1.00 95.88 90 LEU A C 1
ATOM 737 O O . LEU A 1 90 ? -9.627 2.340 0.775 1.00 95.88 90 LEU A O 1
ATOM 741 N N . ASP A 1 91 ? -8.588 0.509 -0.037 1.00 95.31 91 ASP A N 1
ATOM 742 C CA . ASP A 1 91 ? -7.307 1.150 -0.333 1.00 95.31 91 ASP A CA 1
ATOM 743 C C . ASP A 1 91 ? -7.239 1.521 -1.824 1.00 95.31 91 ASP A C 1
ATOM 745 O O . ASP A 1 91 ? -7.082 0.665 -2.700 1.00 95.31 91 ASP A O 1
ATOM 749 N N . ILE A 1 92 ? -7.445 2.805 -2.127 1.00 95.94 92 ILE A N 1
ATOM 750 C CA . ILE A 1 92 ? -7.430 3.319 -3.500 1.00 95.94 92 ILE A CA 1
ATOM 751 C C . ILE A 1 92 ? -5.981 3.511 -3.941 1.00 95.94 92 ILE A C 1
ATOM 753 O O . ILE A 1 92 ? -5.270 4.353 -3.403 1.00 95.94 92 ILE A O 1
ATOM 757 N N . GLY A 1 93 ? -5.570 2.770 -4.970 1.00 94.12 93 GLY A N 1
ATOM 758 C CA . GLY A 1 93 ? -4.174 2.764 -5.409 1.00 94.12 93 GLY A CA 1
ATOM 759 C C . GLY A 1 93 ? -3.294 1.828 -4.579 1.00 94.12 93 GLY A C 1
ATOM 760 O O . GLY A 1 93 ? -2.107 2.095 -4.424 1.00 94.12 93 GLY A O 1
ATOM 761 N N . CYS A 1 94 ? -3.861 0.722 -4.083 1.00 95.75 94 CYS A N 1
ATOM 762 C CA . CYS A 1 94 ? -3.171 -0.251 -3.232 1.00 95.75 94 CYS A CA 1
ATOM 763 C C . CYS A 1 94 ? -1.871 -0.820 -3.827 1.00 95.75 94 CYS A C 1
ATOM 765 O O . CYS A 1 94 ? -0.978 -1.233 -3.086 1.00 95.75 94 CYS A O 1
ATOM 767 N N . GLY A 1 95 ? -1.739 -0.838 -5.159 1.00 95.25 95 GLY A N 1
ATOM 768 C CA . GLY A 1 95 ? -0.546 -1.333 -5.844 1.00 95.25 95 GLY A CA 1
ATOM 769 C C . GLY A 1 95 ? -0.210 -2.756 -5.399 1.00 95.25 95 GLY A C 1
ATOM 770 O O . GLY A 1 95 ? -1.014 -3.665 -5.576 1.00 95.25 95 GLY A O 1
ATOM 771 N N . GLY A 1 96 ? 0.967 -2.940 -4.800 1.00 94.94 96 GLY A N 1
ATOM 772 C CA . GLY A 1 96 ? 1.425 -4.232 -4.284 1.00 94.94 96 GLY A CA 1
ATOM 773 C C . GLY A 1 96 ? 0.814 -4.675 -2.957 1.00 94.94 96 GLY A C 1
ATOM 774 O O . GLY A 1 96 ? 1.252 -5.691 -2.438 1.00 94.94 96 GLY A O 1
ATOM 775 N N . GLY A 1 97 ? -0.132 -3.925 -2.384 1.00 95.38 97 GLY A N 1
ATOM 776 C CA . GLY A 1 97 ? -0.787 -4.295 -1.126 1.00 95.38 97 GLY A CA 1
ATOM 777 C C . GLY A 1 97 ? 0.041 -4.016 0.131 1.00 95.38 97 GLY A C 1
ATOM 778 O O . GLY A 1 97 ? -0.324 -4.480 1.202 1.00 95.38 97 GLY A O 1
ATOM 779 N N . ILE A 1 98 ? 1.110 -3.213 0.034 1.00 95.81 98 ILE A N 1
ATOM 780 C CA . ILE A 1 98 ? 2.075 -2.962 1.127 1.00 95.81 98 ILE A CA 1
ATOM 781 C C . ILE A 1 98 ? 1.407 -2.432 2.408 1.00 95.81 98 ILE A C 1
ATOM 783 O O . ILE A 1 98 ? 1.939 -2.606 3.497 1.00 95.81 98 ILE A O 1
ATOM 787 N N . LEU A 1 99 ? 0.271 -1.735 2.308 1.00 94.38 99 LEU A N 1
ATOM 788 C CA . LEU A 1 99 ? -0.467 -1.259 3.484 1.00 94.38 99 LEU A CA 1
ATOM 789 C C . LEU A 1 99 ? -1.393 -2.329 4.090 1.00 94.38 99 LEU A C 1
ATOM 791 O O . LEU A 1 99 ? -1.674 -2.277 5.287 1.00 94.38 99 LEU A O 1
ATOM 795 N N . THR A 1 100 ? -1.935 -3.217 3.259 1.00 90.12 100 THR A N 1
ATOM 796 C CA . THR A 1 100 ? -3.121 -4.028 3.573 1.00 90.12 100 THR A CA 1
ATOM 797 C C . THR A 1 100 ? -2.840 -5.509 3.806 1.00 90.12 100 THR A C 1
ATOM 799 O O . THR A 1 100 ? -3.695 -6.171 4.396 1.00 90.12 100 THR A O 1
ATOM 802 N N . GLU A 1 101 ? -1.705 -6.028 3.331 1.00 83.50 101 GLU A N 1
ATOM 803 C CA . GLU A 1 101 ? -1.234 -7.404 3.578 1.00 83.50 101 GLU A CA 1
ATOM 804 C C . GLU A 1 101 ? -0.325 -7.481 4.811 1.00 83.50 101 GLU A C 1
ATOM 806 O O . GLU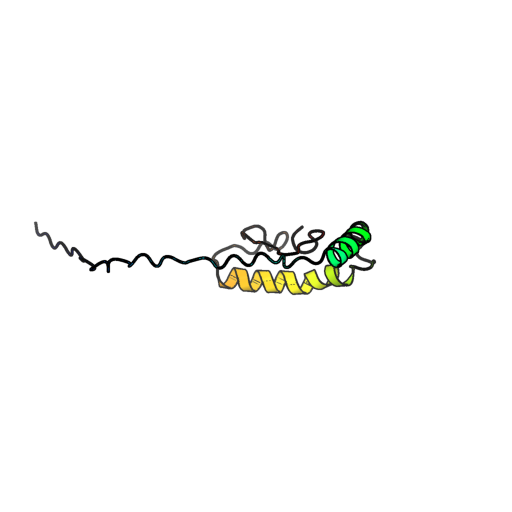 A 1 101 ? -0.517 -8.435 5.603 1.00 83.50 101 GLU A O 1
#